Protein AF-A0A9P6YVW1-F1 (afdb_monomer_lite)

Sequence (118 aa):
MTMLVNLQASASIQLKNGGKRPASKLNGQLKDHLIRFYDEKPTATIGDGMNELIKGFEGLSIKKSRVAEFMKEECNLSLKSTTRHPAQRNSPETIEARAVWVAEWLAKGTDYHNNCVS

pLDDT: mean 77.72, std 22.11, range [27.97, 97.5]

Radius of gyration: 26.92 Å; chains: 1; bounding box: 94×26×62 Å

Foldseek 3Di:
DDDDDDDDDPPDDDDDDDDDDPDLPADVVLLVQLVVVCVVPVPDDLVVSVVVSCVVDPPDDDDSVVSVVCCVPPNVHDDDDDDDDPPVCPDPVVVVVVVVVVVVCVVVVDDPVPPDDD

Organism: NCBI:txid936053

Structure (mmCIF, N/CA/C/O backbone):
data_AF-A0A9P6YVW1-F1
#
_entry.id   AF-A0A9P6YVW1-F1
#
loop_
_atom_site.group_PDB
_atom_site.id
_atom_site.type_symbol
_atom_site.label_atom_id
_atom_site.label_alt_id
_atom_site.label_comp_id
_atom_site.label_asym_id
_atom_site.label_entity_id
_atom_site.label_seq_id
_atom_site.pdbx_PDB_ins_code
_atom_site.Cartn_x
_atom_site.Cartn_y
_atom_site.Cartn_z
_atom_site.occupancy
_atom_site.B_iso_or_equiv
_atom_site.auth_seq_id
_atom_site.auth_comp_id
_atom_site.auth_asym_id
_atom_site.auth_atom_id
_atom_site.pdbx_PDB_model_num
ATOM 1 N N . MET A 1 1 ? -63.375 -10.754 24.132 1.00 39.50 1 MET A N 1
ATOM 2 C CA . MET A 1 1 ? -62.490 -11.922 24.317 1.00 39.50 1 MET A CA 1
ATOM 3 C C . MET A 1 1 ? -61.090 -11.389 24.593 1.00 39.50 1 MET A C 1
ATOM 5 O O . MET A 1 1 ? -60.646 -10.536 23.839 1.00 39.50 1 MET A O 1
ATOM 9 N N . THR A 1 2 ? -60.463 -11.787 25.701 1.00 30.73 2 THR A N 1
ATOM 10 C CA . THR A 1 2 ? -59.038 -11.549 26.046 1.00 30.73 2 THR A CA 1
ATOM 11 C C . THR A 1 2 ? -58.126 -12.310 25.055 1.00 30.73 2 THR A C 1
ATOM 13 O O . THR A 1 2 ? -58.635 -13.194 24.370 1.00 30.73 2 THR A O 1
ATOM 16 N N . MET A 1 3 ? -56.822 -12.063 24.848 1.00 31.41 3 MET A N 1
ATOM 17 C CA . MET A 1 3 ? -55.702 -11.411 25.578 1.00 31.41 3 MET A CA 1
ATOM 18 C C . MET A 1 3 ? -54.958 -10.411 24.620 1.00 31.41 3 MET A C 1
ATOM 20 O O . MET A 1 3 ? -55.335 -10.348 23.455 1.00 31.41 3 MET A O 1
ATOM 24 N N . LEU A 1 4 ? -54.032 -9.491 24.974 1.00 34.88 4 LEU A N 1
ATOM 25 C CA . LEU A 1 4 ? -52.662 -9.615 25.558 1.00 34.88 4 LEU A CA 1
ATOM 26 C C . LEU A 1 4 ? -51.806 -10.713 24.861 1.00 34.88 4 LEU A C 1
ATOM 28 O O . LEU A 1 4 ? -52.343 -11.759 24.530 1.00 34.88 4 LEU A O 1
ATOM 32 N N . VAL A 1 5 ? -50.503 -10.617 24.549 1.00 35.66 5 VAL A N 1
ATOM 33 C CA . VAL A 1 5 ? -49.338 -9.718 24.811 1.00 35.66 5 VAL A CA 1
ATOM 34 C C . VAL A 1 5 ? -48.547 -9.535 23.477 1.00 35.66 5 VAL A C 1
ATOM 36 O O . VAL A 1 5 ? -48.969 -10.125 22.489 1.00 35.66 5 VAL A O 1
ATOM 39 N N . ASN A 1 6 ? -47.412 -8.843 23.255 1.00 35.12 6 ASN A N 1
ATOM 40 C CA . ASN A 1 6 ? -46.465 -7.901 23.916 1.00 35.12 6 ASN A CA 1
ATOM 41 C C . ASN A 1 6 ? -45.788 -7.109 22.740 1.00 35.12 6 ASN A C 1
ATOM 43 O O . ASN A 1 6 ? -45.983 -7.489 21.589 1.00 35.12 6 ASN A O 1
ATOM 47 N N . LEU A 1 7 ? -45.035 -5.998 22.813 1.00 30.81 7 LEU A N 1
ATOM 48 C CA . LEU A 1 7 ? -44.185 -5.299 23.800 1.00 30.81 7 LEU A CA 1
ATOM 49 C C . LEU A 1 7 ? -42.709 -5.779 23.936 1.00 30.81 7 LEU A C 1
ATOM 51 O O . LEU A 1 7 ? -42.426 -6.756 24.617 1.00 30.81 7 LEU A O 1
ATOM 55 N N . GLN A 1 8 ? -41.800 -4.968 23.357 1.00 33.47 8 GLN A N 1
ATOM 56 C CA . GLN A 1 8 ? -40.341 -4.797 23.580 1.00 33.47 8 GLN A CA 1
ATOM 57 C C . GLN A 1 8 ? -39.329 -5.954 23.421 1.00 33.47 8 GLN A C 1
ATOM 59 O O . GLN A 1 8 ? -39.368 -6.958 24.121 1.00 33.47 8 GLN A O 1
ATOM 64 N N . ALA A 1 9 ? -38.258 -5.649 22.668 1.00 30.38 9 ALA A N 1
ATOM 65 C CA . ALA A 1 9 ? -36.901 -6.172 22.886 1.00 30.38 9 ALA A CA 1
ATOM 66 C C . ALA A 1 9 ? -35.797 -5.187 22.412 1.00 30.38 9 ALA A C 1
ATOM 68 O O . ALA A 1 9 ? -34.867 -5.570 21.706 1.00 30.38 9 ALA A O 1
ATOM 69 N N . SER A 1 10 ? -35.873 -3.902 22.790 1.00 34.28 10 SER A N 1
ATOM 70 C CA . SER A 1 10 ? -34.751 -2.966 22.586 1.00 34.28 10 SER A CA 1
ATOM 71 C C . SER A 1 10 ? -33.573 -3.381 23.475 1.00 34.28 10 SER A C 1
ATOM 73 O O . SER A 1 10 ? -33.651 -3.271 24.699 1.00 34.28 10 SER A O 1
ATOM 75 N N . ALA A 1 11 ? -32.495 -3.891 22.875 1.00 30.77 11 ALA A N 1
ATOM 76 C CA . ALA A 1 11 ? -31.376 -4.500 23.593 1.00 30.77 11 ALA A CA 1
ATOM 77 C C . ALA A 1 11 ? -30.433 -3.462 24.239 1.00 30.77 11 ALA A C 1
ATOM 79 O O . ALA A 1 11 ? -29.317 -3.230 23.775 1.00 30.77 11 ALA A O 1
ATOM 80 N N . SER A 1 12 ? -30.870 -2.848 25.341 1.00 30.58 12 SER A N 1
ATOM 81 C CA . SER A 1 12 ? -30.037 -1.970 26.172 1.00 30.58 12 SER A CA 1
ATOM 82 C C . SER A 1 12 ? -28.844 -2.738 26.757 1.00 30.58 12 SER A C 1
ATOM 84 O O . SER A 1 12 ? -28.999 -3.512 27.704 1.00 30.58 12 SER A O 1
ATOM 86 N N . ILE A 1 13 ? -27.644 -2.524 26.208 1.00 38.06 13 ILE A N 1
ATOM 87 C CA . ILE A 1 13 ? -26.416 -3.215 26.632 1.00 38.06 13 ILE A CA 1
ATOM 88 C C . ILE A 1 13 ? -25.991 -2.724 28.025 1.00 38.06 13 ILE A C 1
ATOM 90 O O . ILE A 1 13 ? -25.340 -1.692 28.178 1.00 38.06 13 ILE A O 1
ATOM 94 N N . GLN A 1 14 ? -26.355 -3.492 29.053 1.00 34.72 14 GLN A N 1
ATOM 95 C CA . GLN A 1 14 ? -26.010 -3.222 30.449 1.00 34.72 14 GLN A CA 1
ATOM 96 C C . GLN A 1 14 ? -24.530 -3.521 30.732 1.00 34.72 14 GLN A C 1
ATOM 98 O O . GLN A 1 14 ? -24.095 -4.674 30.695 1.00 34.72 14 GLN A O 1
ATOM 103 N N . LEU A 1 15 ? -23.755 -2.491 31.082 1.00 35.12 15 LEU A N 1
ATOM 104 C CA . LEU A 1 15 ? -22.351 -2.629 31.479 1.00 35.12 15 LEU A CA 1
ATOM 105 C C . LEU A 1 15 ? -22.231 -3.024 32.960 1.00 35.12 15 LEU A C 1
ATOM 107 O O . LEU A 1 15 ? -22.182 -2.170 33.843 1.00 35.12 15 LEU A O 1
ATOM 111 N N . LYS A 1 16 ? -22.133 -4.329 33.241 1.00 34.81 16 LYS A N 1
ATOM 112 C CA . LYS A 1 16 ? -21.701 -4.820 34.560 1.00 34.81 16 LYS A CA 1
ATOM 113 C C . LYS A 1 16 ? -20.174 -4.882 34.630 1.00 34.81 16 LYS A C 1
ATOM 115 O O . LYS A 1 16 ? -19.558 -5.710 33.963 1.00 34.81 16 LYS A O 1
ATOM 120 N N . ASN A 1 17 ? -19.570 -4.050 35.478 1.00 42.78 17 ASN A N 1
ATOM 121 C CA . ASN A 1 17 ? -18.151 -4.166 35.814 1.00 42.78 17 ASN A CA 1
ATOM 122 C C . ASN A 1 17 ? -17.895 -5.454 36.615 1.00 42.78 17 ASN A C 1
ATOM 124 O O . ASN A 1 17 ? -18.502 -5.678 37.659 1.00 42.78 17 ASN A O 1
ATOM 128 N N . GLY A 1 18 ? -16.965 -6.279 36.136 1.00 27.97 18 GLY A N 1
ATOM 129 C CA . GLY A 1 18 ? -16.508 -7.505 36.790 1.00 27.97 18 GLY A CA 1
ATOM 130 C C . GLY A 1 18 ? -15.161 -7.933 36.210 1.00 27.97 18 GLY A C 1
ATOM 131 O O . GLY A 1 18 ? -14.940 -7.818 35.006 1.00 27.97 18 GLY A O 1
ATOM 132 N N . GLY A 1 19 ? -14.232 -8.367 37.063 1.00 38.59 19 GLY A N 1
ATOM 133 C CA . GLY A 1 19 ? -12.813 -8.491 36.714 1.00 38.59 19 GLY A CA 1
ATOM 134 C C . GLY A 1 19 ? -12.478 -9.578 35.686 1.00 38.59 19 GLY A C 1
ATOM 135 O O . GLY A 1 19 ? -12.174 -10.705 36.059 1.00 38.59 19 GLY A O 1
ATOM 136 N N . LYS A 1 20 ? -12.439 -9.200 34.405 1.00 41.03 20 LYS A N 1
ATOM 137 C CA . LYS A 1 20 ? -11.677 -9.808 33.296 1.00 41.03 20 LYS A CA 1
ATOM 138 C C . LYS A 1 20 ? -11.328 -8.680 32.317 1.00 41.03 20 LYS A C 1
ATOM 140 O O . LYS A 1 20 ? -12.042 -7.680 32.266 1.00 41.03 20 LYS A O 1
ATOM 145 N N . ARG A 1 21 ? -10.238 -8.806 31.544 1.00 49.56 21 ARG A N 1
ATOM 146 C CA . ARG A 1 21 ? -9.966 -7.845 30.453 1.00 49.56 21 ARG A CA 1
ATOM 147 C C . ARG A 1 21 ? -11.187 -7.861 29.519 1.00 49.56 21 ARG A C 1
ATOM 149 O O . ARG A 1 21 ? -11.604 -8.966 29.164 1.00 49.56 21 ARG A O 1
ATOM 156 N N . PRO A 1 22 ? -11.787 -6.711 29.161 1.00 46.66 22 PRO A N 1
ATOM 157 C CA . PRO A 1 22 ? -12.952 -6.714 28.287 1.00 46.66 22 PRO A CA 1
ATOM 158 C C . PRO A 1 22 ? -12.567 -7.387 26.970 1.00 46.66 22 PRO A C 1
ATOM 160 O O . PRO A 1 22 ? -11.519 -7.062 26.406 1.00 46.66 22 PRO A O 1
ATOM 163 N N . ALA A 1 23 ? -13.392 -8.334 26.509 1.00 48.06 23 ALA A N 1
ATOM 164 C CA . ALA A 1 23 ? -13.215 -8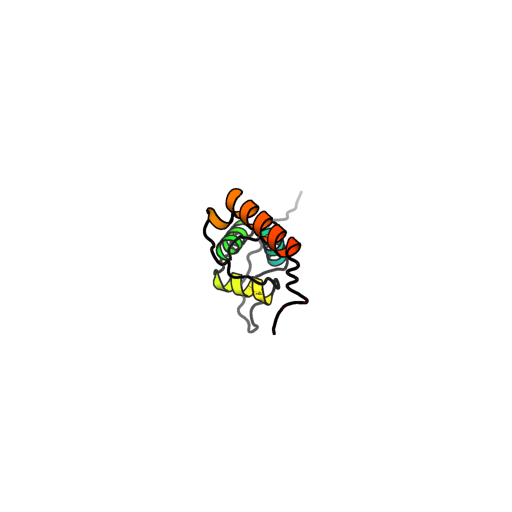.957 25.200 1.00 48.06 23 ALA A CA 1
ATOM 165 C C . ALA A 1 23 ? -13.045 -7.850 24.150 1.00 48.06 23 ALA A C 1
ATOM 167 O O . ALA A 1 23 ? -13.735 -6.825 24.235 1.00 48.06 23 ALA A O 1
ATOM 168 N N . SER A 1 24 ? -12.082 -8.003 23.231 1.00 54.56 24 SER A N 1
ATOM 169 C CA . SER A 1 24 ? -11.712 -6.922 22.319 1.00 54.56 24 SER A CA 1
ATOM 170 C C . SER A 1 24 ? -12.963 -6.428 21.593 1.00 54.56 24 SER A C 1
ATOM 172 O O . SER A 1 24 ? -13.735 -7.205 21.037 1.00 54.56 24 SER A O 1
ATOM 174 N N . LYS A 1 25 ? -13.211 -5.112 21.662 1.00 55.88 25 LYS A N 1
ATOM 175 C CA . LYS A 1 25 ? -14.482 -4.486 21.247 1.00 55.88 25 LYS A CA 1
ATOM 176 C C . LYS A 1 25 ? -14.648 -4.416 19.717 1.00 55.88 25 LYS A C 1
ATOM 178 O O . LYS A 1 25 ? -15.266 -3.491 19.200 1.00 55.88 25 LYS A O 1
ATOM 183 N N . LEU A 1 26 ? -14.030 -5.356 19.006 1.00 59.94 26 LEU A N 1
ATOM 184 C CA . LEU A 1 26 ? -13.922 -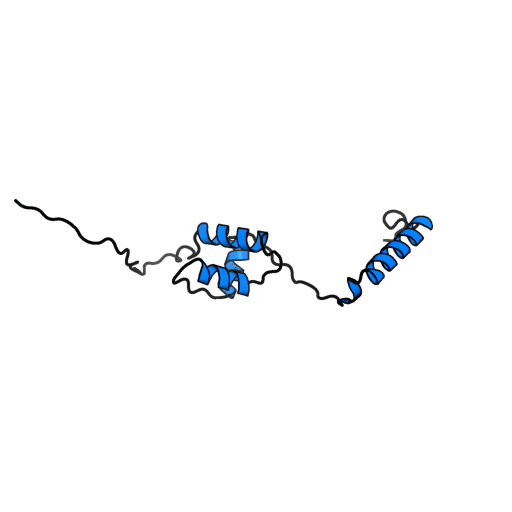5.451 17.562 1.00 59.94 26 LEU A CA 1
ATOM 185 C C . LEU A 1 26 ? -14.217 -6.899 17.153 1.00 59.94 26 LEU A C 1
ATOM 187 O O . LEU A 1 26 ? -13.378 -7.785 17.273 1.00 59.94 26 LEU A O 1
ATOM 191 N N . ASN A 1 27 ? -15.458 -7.119 16.726 1.00 73.31 27 ASN A N 1
ATOM 192 C CA . ASN A 1 27 ? -15.974 -8.404 16.257 1.00 73.31 27 ASN A CA 1
ATOM 193 C C . ASN A 1 27 ? -15.297 -8.835 14.936 1.00 73.31 27 ASN A C 1
ATOM 195 O O . ASN A 1 27 ? -14.764 -7.988 14.217 1.00 73.31 27 ASN A O 1
ATOM 199 N N . GLY A 1 28 ? -15.413 -10.112 14.549 1.00 81.44 28 GLY A N 1
ATOM 200 C CA . GLY A 1 28 ? -14.955 -10.607 13.238 1.00 81.44 28 GLY A CA 1
ATOM 201 C C . GLY A 1 28 ? -15.504 -9.777 12.069 1.00 81.44 28 GLY A C 1
ATOM 202 O O . GLY A 1 28 ? -14.757 -9.387 11.182 1.00 81.44 28 GLY A O 1
ATOM 203 N N . GLN A 1 29 ? -16.758 -9.328 12.177 1.00 85.62 29 GLN A N 1
ATOM 204 C CA . GLN A 1 29 ? -17.384 -8.393 11.234 1.00 85.62 29 GLN A CA 1
ATOM 205 C C . GLN A 1 29 ? -16.584 -7.095 10.995 1.00 85.62 29 GLN A C 1
ATOM 207 O O . GLN A 1 29 ? -16.609 -6.576 9.884 1.00 85.62 29 GLN A O 1
ATOM 212 N N . LEU A 1 30 ? -15.874 -6.557 11.999 1.00 86.81 30 LEU A N 1
ATOM 213 C CA . LEU A 1 30 ? -15.031 -5.361 11.835 1.00 86.81 30 LEU A CA 1
ATOM 214 C C . LEU A 1 30 ? -13.698 -5.700 11.150 1.00 86.81 30 LEU A C 1
ATOM 216 O O . LEU A 1 30 ? -13.173 -4.875 10.405 1.00 86.81 30 LEU A O 1
ATOM 220 N N . LYS A 1 31 ? -13.168 -6.909 11.375 1.00 90.69 31 LYS A N 1
ATOM 221 C CA . LYS A 1 31 ? -11.988 -7.432 10.672 1.00 90.69 31 LYS A CA 1
ATOM 222 C C . LYS A 1 31 ? -12.294 -7.636 9.189 1.00 90.69 31 LYS A C 1
ATOM 224 O O . LYS A 1 31 ? -11.594 -7.075 8.353 1.00 90.69 31 LYS A O 1
ATOM 229 N N . ASP A 1 32 ? -13.370 -8.350 8.869 1.00 91.31 32 ASP A N 1
ATOM 230 C CA . ASP A 1 32 ? -13.776 -8.640 7.488 1.00 91.31 32 ASP A CA 1
ATOM 231 C C . ASP A 1 32 ? -14.095 -7.349 6.711 1.00 91.31 32 ASP A C 1
ATOM 233 O O . ASP A 1 32 ? -13.753 -7.211 5.536 1.00 91.31 32 ASP A O 1
ATOM 237 N N . HIS A 1 33 ? -14.703 -6.366 7.388 1.00 92.00 33 HIS A N 1
ATOM 238 C CA . HIS A 1 33 ? -14.978 -5.045 6.825 1.00 92.00 33 HIS A CA 1
ATOM 239 C C . HIS A 1 33 ? -13.691 -4.255 6.533 1.00 92.00 33 HIS A C 1
ATOM 241 O O . HIS A 1 33 ? -13.575 -3.678 5.452 1.00 92.00 33 HIS A O 1
ATOM 247 N N . LEU A 1 34 ? -12.716 -4.239 7.455 1.00 92.50 34 LEU A N 1
ATOM 248 C CA . LEU A 1 34 ? -11.427 -3.578 7.218 1.00 92.50 34 LEU A CA 1
ATOM 249 C C . LEU A 1 34 ? -10.606 -4.262 6.122 1.00 92.50 34 LEU A C 1
ATOM 251 O O . LEU A 1 34 ? -10.012 -3.558 5.312 1.00 92.50 34 LEU A O 1
ATOM 255 N N . ILE A 1 35 ? -10.563 -5.597 6.088 1.00 92.25 35 ILE A N 1
ATOM 256 C CA . ILE A 1 35 ? -9.810 -6.347 5.071 1.00 92.25 35 ILE A CA 1
ATO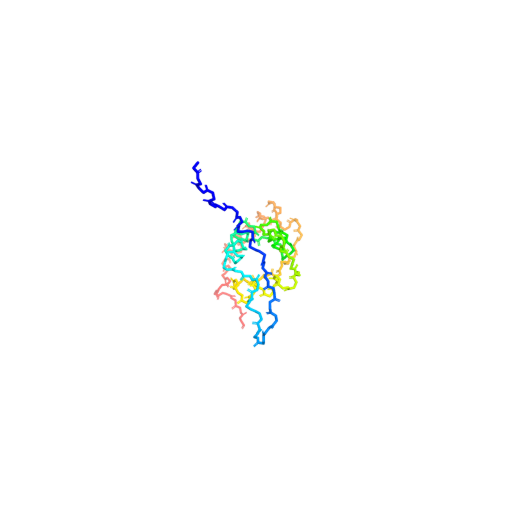M 257 C C . ILE A 1 35 ? -10.328 -5.974 3.679 1.00 92.25 35 ILE A C 1
ATOM 259 O O . ILE A 1 35 ? -9.573 -5.399 2.898 1.00 92.25 35 ILE A O 1
ATOM 263 N N . ARG A 1 36 ? -11.638 -6.127 3.429 1.00 94.06 36 ARG A N 1
ATOM 264 C CA . ARG A 1 36 ? -12.245 -5.749 2.142 1.00 94.06 36 ARG A CA 1
ATOM 265 C C . ARG A 1 36 ? -12.014 -4.273 1.791 1.00 94.06 36 ARG A C 1
ATOM 267 O O . ARG A 1 36 ? -11.733 -3.960 0.640 1.00 94.06 36 ARG A O 1
ATOM 274 N N . PHE A 1 37 ? -12.098 -3.363 2.765 1.00 94.62 37 PHE A N 1
ATOM 275 C CA . PHE A 1 37 ? -11.828 -1.940 2.533 1.00 94.62 37 PHE A CA 1
ATOM 276 C C . PHE A 1 37 ? -10.397 -1.680 2.033 1.00 94.62 37 PHE A C 1
ATOM 278 O O . PHE A 1 37 ? -10.214 -0.854 1.140 1.00 94.62 37 PHE A O 1
ATOM 285 N N . TYR A 1 38 ? -9.390 -2.374 2.574 1.00 92.88 38 TYR A N 1
ATOM 286 C CA . TYR A 1 38 ? -8.002 -2.235 2.120 1.00 92.88 38 TYR A CA 1
ATOM 287 C C . TYR A 1 38 ? -7.693 -3.035 0.848 1.00 92.88 38 TYR A C 1
ATOM 289 O O . TYR A 1 38 ? -6.844 -2.592 0.079 1.00 92.88 38 TYR A O 1
ATOM 297 N N . ASP A 1 39 ? -8.408 -4.128 0.567 1.00 92.88 39 ASP A N 1
ATOM 298 C CA . ASP A 1 39 ? -8.345 -4.813 -0.733 1.00 92.88 39 ASP A CA 1
ATOM 299 C C . ASP A 1 39 ? -8.885 -3.911 -1.862 1.00 92.88 39 ASP A C 1
ATOM 301 O O . ASP A 1 39 ? -8.275 -3.797 -2.924 1.00 92.88 39 ASP A O 1
ATOM 305 N N . GLU A 1 40 ? -9.996 -3.203 -1.617 1.00 95.38 40 GLU A N 1
ATOM 306 C CA . GLU A 1 40 ? -10.560 -2.203 -2.538 1.00 95.38 40 GLU A CA 1
ATOM 307 C C . GLU A 1 40 ? -9.695 -0.930 -2.643 1.00 95.38 40 GLU A C 1
ATOM 309 O O . GLU A 1 40 ? -9.673 -0.274 -3.688 1.00 95.38 40 GLU A O 1
ATOM 314 N N . LYS A 1 41 ? -9.022 -0.528 -1.554 1.00 94.00 41 LYS A N 1
ATOM 315 C CA . LYS A 1 41 ? -8.289 0.749 -1.434 1.00 94.00 41 LYS A CA 1
ATOM 316 C C . LYS A 1 41 ? -6.922 0.554 -0.753 1.00 94.00 41 LYS A C 1
ATOM 318 O O . LYS A 1 41 ? -6.705 1.064 0.351 1.00 94.00 41 LYS A O 1
ATOM 323 N N . PRO A 1 42 ? -5.947 -0.103 -1.410 1.00 89.94 42 PRO A N 1
ATOM 324 C CA . PRO A 1 42 ? -4.660 -0.461 -0.796 1.00 89.94 42 PRO A CA 1
ATOM 325 C C . PRO A 1 42 ? -3.763 0.735 -0.429 1.00 89.94 42 PRO A C 1
ATOM 327 O O . PRO A 1 42 ? -2.776 0.571 0.285 1.00 89.94 42 PRO A O 1
ATOM 330 N N . THR A 1 43 ? -4.087 1.944 -0.897 1.00 90.31 43 THR A N 1
ATOM 331 C CA . THR A 1 43 ? -3.396 3.200 -0.552 1.00 90.31 43 THR A CA 1
ATOM 332 C C . THR A 1 43 ? -4.075 3.999 0.567 1.00 90.31 43 THR A C 1
ATOM 334 O O . THR A 1 43 ? -3.588 5.075 0.922 1.00 90.31 43 THR A O 1
ATOM 337 N N . ALA A 1 44 ? -5.190 3.514 1.124 1.00 92.44 44 ALA A N 1
ATOM 338 C CA . ALA A 1 44 ? -5.900 4.187 2.207 1.00 92.44 44 ALA A CA 1
ATOM 339 C C . ALA A 1 44 ? -5.061 4.248 3.498 1.00 92.44 44 ALA A C 1
ATOM 341 O O . ALA A 1 44 ? -4.217 3.392 3.769 1.00 92.44 44 ALA A O 1
ATOM 342 N N . THR A 1 45 ? -5.296 5.263 4.330 1.00 92.75 45 THR A N 1
ATOM 343 C CA . THR A 1 45 ? -4.604 5.417 5.613 1.00 92.75 45 THR A CA 1
ATOM 344 C C . THR A 1 45 ? -5.397 4.795 6.764 1.00 92.75 45 THR A C 1
ATOM 346 O O . THR A 1 45 ? -6.609 4.606 6.688 1.00 92.75 45 THR A O 1
ATOM 349 N N . ILE A 1 46 ? -4.738 4.617 7.916 1.00 92.75 46 ILE A N 1
ATOM 350 C CA . ILE A 1 46 ? -5.389 4.251 9.193 1.00 92.75 46 ILE A CA 1
ATOM 351 C C . ILE A 1 46 ? -6.524 5.232 9.558 1.00 92.75 46 ILE A C 1
ATOM 353 O O . ILE A 1 46 ? -7.465 4.861 10.252 1.00 92.75 46 ILE A O 1
ATOM 357 N N . GLY A 1 47 ? -6.438 6.497 9.121 1.00 93.62 47 GLY A N 1
ATOM 358 C CA . GLY A 1 47 ? -7.513 7.472 9.326 1.00 93.62 47 GLY A CA 1
ATOM 359 C C . GLY A 1 47 ? -8.758 7.136 8.509 1.00 93.62 47 GLY A C 1
ATOM 360 O O . GLY A 1 47 ? -9.865 7.217 9.025 1.00 93.62 47 GLY A O 1
ATOM 361 N N . ASP A 1 48 ? -8.575 6.681 7.274 1.00 94.56 48 ASP A N 1
ATOM 362 C CA . ASP A 1 48 ? -9.671 6.340 6.369 1.00 94.56 48 ASP A CA 1
ATOM 363 C C . ASP A 1 48 ? -10.347 5.032 6.797 1.00 94.56 48 ASP A C 1
ATOM 365 O O . ASP A 1 48 ? -11.571 4.980 6.871 1.00 94.56 48 ASP A O 1
ATOM 369 N N . GLY A 1 49 ? -9.571 4.023 7.214 1.00 93.00 49 GLY A N 1
ATOM 370 C CA . GLY A 1 49 ? -10.121 2.806 7.824 1.00 93.00 49 GLY A CA 1
ATOM 371 C C . GLY A 1 49 ? -10.838 3.059 9.160 1.00 93.00 49 GLY A C 1
ATOM 372 O O . GLY A 1 49 ? -11.838 2.410 9.457 1.00 93.00 49 GLY A O 1
ATOM 373 N N . MET A 1 50 ? -10.387 4.039 9.956 1.00 93.94 50 MET A N 1
ATOM 374 C CA . MET A 1 50 ? -11.116 4.494 11.150 1.00 93.94 50 MET A CA 1
ATOM 375 C C . MET A 1 50 ? -12.451 5.154 10.769 1.00 93.94 50 MET A C 1
ATOM 377 O O . MET A 1 50 ? -13.468 4.867 11.395 1.00 93.94 50 MET A O 1
ATOM 381 N N . ASN A 1 51 ? -12.459 6.005 9.740 1.00 93.88 51 ASN A N 1
ATOM 382 C CA . ASN A 1 51 ? -13.665 6.685 9.267 1.00 93.88 51 ASN A CA 1
ATOM 383 C C . ASN A 1 51 ? -14.684 5.699 8.673 1.00 93.88 51 ASN A C 1
ATOM 385 O O . ASN A 1 51 ? -15.871 5.802 8.977 1.00 93.88 51 ASN A O 1
ATOM 389 N N . GLU A 1 52 ? -14.239 4.721 7.879 1.00 92.94 52 GLU A N 1
ATOM 390 C CA . GLU A 1 52 ? -15.122 3.695 7.314 1.00 92.94 52 GLU A CA 1
ATOM 391 C C . GLU A 1 52 ? -15.696 2.783 8.414 1.00 92.94 52 GLU A C 1
ATOM 393 O O . GLU A 1 52 ? -16.888 2.494 8.393 1.00 92.94 52 GLU A O 1
ATOM 398 N N . LEU A 1 53 ? -14.919 2.436 9.452 1.00 91.00 53 LEU A N 1
ATOM 399 C CA . LEU A 1 53 ? -15.451 1.739 10.633 1.00 91.00 53 LEU A CA 1
ATOM 400 C C . LEU A 1 53 ? -16.530 2.549 11.371 1.00 91.00 53 LEU A C 1
ATOM 402 O O . LEU A 1 53 ? -17.569 1.993 11.716 1.00 91.00 53 LEU A O 1
ATOM 406 N N . ILE A 1 54 ? -16.316 3.848 11.608 1.00 91.19 54 ILE A N 1
ATOM 407 C CA . ILE A 1 54 ? -17.305 4.718 12.278 1.00 91.19 54 ILE A CA 1
ATOM 408 C C . ILE A 1 54 ? -18.588 4.848 11.435 1.00 91.19 54 ILE A C 1
ATOM 410 O O . ILE A 1 54 ? -19.689 4.891 11.977 1.00 91.19 54 ILE A O 1
ATOM 414 N N . LYS A 1 55 ? -18.451 4.873 10.106 1.00 90.56 55 LYS A N 1
ATOM 415 C CA . LYS A 1 55 ? -19.554 4.928 9.135 1.00 90.56 55 LYS A CA 1
ATOM 416 C C . LYS A 1 55 ? -20.306 3.595 9.002 1.00 90.56 55 LYS A C 1
ATOM 418 O O . LYS A 1 55 ? -21.515 3.603 8.800 1.00 90.56 55 LYS A O 1
ATOM 423 N N . GLY A 1 56 ? -19.604 2.465 9.090 1.00 87.00 56 GLY A N 1
ATOM 424 C CA . GLY A 1 56 ? -20.171 1.121 8.956 1.00 87.00 56 GLY A CA 1
ATOM 425 C C . GLY A 1 56 ? -20.809 0.563 10.233 1.00 87.00 56 GLY A C 1
ATOM 426 O O . GLY A 1 56 ? -21.598 -0.376 10.148 1.00 87.00 56 GLY A O 1
ATOM 427 N N . PHE A 1 57 ? -20.485 1.122 11.404 1.00 86.75 57 PHE A N 1
ATOM 428 C CA . PHE A 1 57 ? -20.948 0.640 12.707 1.00 86.75 57 PHE A CA 1
ATOM 429 C C . PHE A 1 57 ? -21.416 1.812 13.586 1.00 86.75 57 PHE A C 1
ATOM 431 O O . PHE A 1 57 ? -20.614 2.486 14.235 1.00 86.75 57 PHE A O 1
ATOM 438 N N . GLU A 1 58 ? -22.730 2.047 13.628 1.00 85.12 58 GLU A N 1
ATOM 439 C CA . GLU A 1 58 ? -23.328 3.138 14.407 1.00 85.12 58 GLU A CA 1
ATOM 440 C C . GLU A 1 58 ? -22.952 3.060 15.901 1.00 85.12 58 GLU A C 1
ATOM 442 O O . GLU A 1 58 ? -22.896 1.989 16.508 1.00 85.12 58 GLU A O 1
ATOM 447 N N . GLY A 1 59 ? -22.649 4.215 16.503 1.00 84.00 59 GLY A N 1
ATOM 448 C CA . GLY A 1 59 ? -22.208 4.310 17.899 1.00 84.00 59 GLY A CA 1
ATOM 449 C C . GLY A 1 59 ? -20.771 3.831 18.168 1.00 84.00 59 GLY A C 1
ATOM 450 O O . GLY A 1 59 ? -20.318 3.885 19.318 1.00 84.00 59 GLY A O 1
ATOM 451 N N . LEU A 1 60 ? -20.015 3.394 17.152 1.00 85.69 60 LEU A N 1
ATOM 452 C CA . LEU A 1 60 ? -18.611 3.020 17.314 1.00 85.69 60 LEU A CA 1
ATOM 453 C C . LEU A 1 60 ? -17.728 4.257 17.536 1.00 85.69 60 LEU A C 1
ATOM 455 O O . LEU A 1 60 ? -17.353 4.958 16.604 1.00 85.69 60 LEU A O 1
ATOM 459 N N . SER A 1 61 ? -17.320 4.482 18.785 1.00 87.88 61 SER A N 1
ATOM 460 C CA . SER A 1 61 ? -16.249 5.426 19.123 1.00 87.88 61 SER A CA 1
ATOM 461 C C . SER A 1 61 ? -14.931 4.675 19.326 1.00 87.88 61 SER A C 1
ATOM 463 O O . SER A 1 61 ? -14.809 3.849 20.237 1.00 87.88 61 SER A O 1
ATOM 465 N N . ILE A 1 62 ? -13.943 4.943 18.466 1.00 86.50 62 ILE A N 1
ATOM 466 C CA . ILE A 1 62 ? -12.621 4.305 18.488 1.00 86.50 62 ILE A CA 1
ATOM 467 C C . ILE A 1 62 ? -11.511 5.316 18.164 1.00 86.50 62 ILE A C 1
ATOM 469 O O . ILE A 1 62 ? -11.683 6.217 17.351 1.00 86.50 62 ILE A O 1
ATOM 473 N N . LYS A 1 63 ? -10.349 5.179 18.817 1.00 91.56 63 LYS A N 1
ATOM 474 C CA . LYS A 1 63 ? -9.168 6.024 18.568 1.00 91.56 63 LYS A CA 1
ATOM 475 C C . LYS A 1 63 ? -8.321 5.445 17.432 1.00 91.56 63 LYS A C 1
ATOM 477 O O . LYS A 1 63 ? -8.112 4.234 17.391 1.00 91.56 63 LYS A O 1
ATOM 482 N N . LYS A 1 64 ? -7.721 6.306 16.600 1.00 92.12 64 LYS A N 1
ATOM 483 C CA . LYS A 1 64 ? -6.812 5.919 15.498 1.00 92.12 64 LYS A CA 1
ATOM 484 C C . LYS A 1 64 ? -5.688 4.959 15.927 1.00 92.12 64 LYS A C 1
ATOM 486 O O . LYS A 1 64 ? -5.365 4.040 15.183 1.00 92.12 64 LYS A O 1
ATOM 491 N N . SER A 1 65 ? -5.129 5.125 17.131 1.00 91.31 65 SER A N 1
ATOM 492 C CA . SER A 1 65 ? -4.127 4.197 17.684 1.00 91.31 65 SER A CA 1
ATOM 493 C C . SER A 1 65 ? -4.689 2.790 17.903 1.00 91.31 65 SER A C 1
ATOM 495 O O . SER A 1 65 ? -4.050 1.814 17.529 1.00 91.31 65 SER A O 1
ATOM 497 N N . ARG A 1 66 ? -5.924 2.672 18.410 1.00 91.25 66 ARG A N 1
ATOM 498 C CA . ARG A 1 66 ? -6.575 1.375 18.627 1.00 91.25 66 ARG A CA 1
ATOM 499 C C . ARG A 1 66 ? -6.978 0.696 17.315 1.00 91.25 66 ARG A C 1
ATOM 501 O O . ARG A 1 66 ? -6.976 -0.529 17.255 1.00 91.25 66 ARG A O 1
ATOM 508 N N . VAL A 1 67 ? -7.270 1.468 16.264 1.00 91.50 67 VAL A N 1
ATOM 509 C CA . VAL A 1 67 ? -7.416 0.927 14.899 1.00 91.50 67 VAL A CA 1
ATOM 510 C C . VAL A 1 67 ? -6.076 0.384 14.394 1.00 91.50 67 VAL A C 1
ATOM 512 O O . VAL A 1 67 ? -6.042 -0.735 13.897 1.00 91.50 67 VAL A O 1
ATOM 515 N N . ALA A 1 68 ? -4.966 1.107 14.588 1.00 91.44 68 ALA A N 1
ATOM 516 C CA . ALA A 1 68 ? -3.630 0.632 14.210 1.00 91.44 68 ALA A CA 1
ATOM 517 C C . ALA A 1 68 ? -3.235 -0.673 14.933 1.00 91.44 68 ALA A C 1
ATOM 519 O O . ALA A 1 68 ? -2.769 -1.613 14.291 1.00 91.44 68 ALA A O 1
ATOM 520 N N . GLU A 1 69 ? -3.476 -0.753 16.247 1.00 90.88 69 GLU A N 1
ATOM 521 C CA . GLU A 1 69 ? -3.312 -1.981 17.042 1.00 90.88 69 GLU A CA 1
ATOM 522 C C . GLU A 1 69 ? -4.167 -3.129 16.481 1.00 90.88 69 GLU A C 1
ATOM 524 O O . GLU A 1 69 ? -3.653 -4.213 16.228 1.00 90.88 69 GLU A O 1
ATOM 529 N N . PHE A 1 70 ? -5.462 -2.902 16.240 1.00 89.31 70 PHE A N 1
ATOM 530 C CA . PHE A 1 70 ? -6.371 -3.936 15.733 1.00 89.31 70 PHE A CA 1
ATOM 531 C C . PHE A 1 70 ? -5.990 -4.436 14.332 1.00 89.31 70 PHE A C 1
ATOM 533 O O . PHE A 1 70 ? -6.030 -5.638 14.067 1.00 89.31 70 PHE A O 1
ATOM 540 N N . MET A 1 71 ? -5.575 -3.530 13.443 1.00 90.69 71 MET A N 1
ATOM 541 C CA . MET A 1 71 ? -5.072 -3.890 12.118 1.00 90.69 71 MET A CA 1
ATOM 542 C C . MET A 1 71 ? -3.851 -4.810 12.220 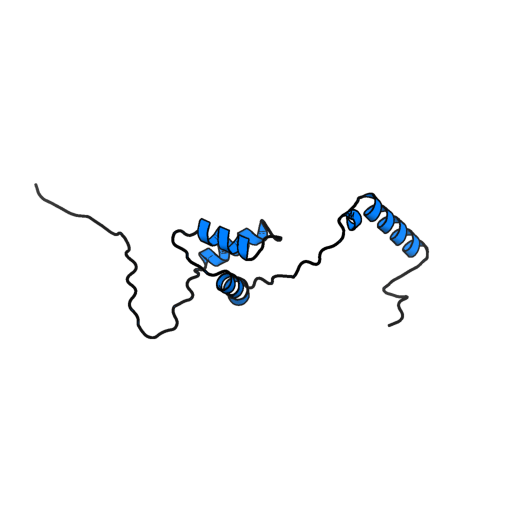1.00 90.69 71 MET A C 1
ATOM 544 O O . MET A 1 71 ? -3.808 -5.829 11.534 1.00 90.69 71 MET A O 1
ATOM 548 N N . LYS A 1 72 ? -2.900 -4.489 13.106 1.00 90.06 72 LYS A N 1
ATOM 549 C CA . LYS A 1 72 ? -1.670 -5.265 13.293 1.00 90.06 72 LYS A CA 1
ATOM 550 C C . LYS A 1 72 ? -1.910 -6.614 13.977 1.00 90.06 72 LYS A C 1
ATOM 552 O O . LYS A 1 72 ? -1.490 -7.631 13.438 1.00 90.06 72 LYS A O 1
ATOM 557 N N . GLU A 1 73 ? -2.534 -6.623 15.157 1.00 89.00 73 GLU A N 1
ATOM 558 C CA . GLU A 1 73 ? -2.588 -7.821 16.014 1.00 89.00 73 GLU A CA 1
ATOM 559 C C . GLU A 1 73 ? -3.740 -8.777 15.671 1.00 89.00 73 GLU A C 1
ATOM 561 O O . GLU A 1 73 ? -3.644 -9.966 15.956 1.00 89.00 73 GLU A O 1
ATOM 566 N N . GLU A 1 74 ? -4.848 -8.273 15.111 1.00 87.38 74 GLU A N 1
ATOM 567 C CA . GLU A 1 74 ? -6.088 -9.056 14.961 1.00 87.38 74 GLU A CA 1
ATOM 568 C C . GLU A 1 74 ? -6.478 -9.238 13.483 1.00 87.38 74 GLU A C 1
ATOM 570 O O . GLU A 1 74 ? -6.978 -10.298 13.095 1.00 87.38 74 GLU A O 1
ATOM 575 N N . CYS A 1 75 ? -6.201 -8.249 12.621 1.00 87.88 75 CYS A N 1
ATOM 576 C CA . CYS A 1 75 ? -6.379 -8.373 11.166 1.00 87.88 75 CYS A CA 1
ATOM 577 C C . CYS A 1 75 ? -5.144 -8.936 10.438 1.00 87.88 75 CYS A C 1
ATOM 579 O O . CYS A 1 75 ? -5.264 -9.294 9.270 1.00 87.88 75 CYS A O 1
ATOM 581 N N . ASN A 1 76 ? -3.986 -9.034 11.105 1.00 87.25 76 ASN A N 1
ATOM 582 C CA . ASN A 1 76 ? -2.682 -9.402 10.529 1.00 87.25 76 ASN A CA 1
ATOM 583 C C . ASN A 1 76 ? -2.215 -8.489 9.368 1.00 87.25 76 ASN A C 1
ATOM 585 O O . ASN A 1 76 ? -1.418 -8.901 8.523 1.00 87.25 76 ASN A O 1
ATOM 589 N N . LEU A 1 77 ? -2.696 -7.242 9.314 1.00 87.38 77 LEU A N 1
ATOM 590 C CA . LEU A 1 77 ? -2.359 -6.271 8.270 1.00 87.38 77 LEU A CA 1
ATOM 591 C C . LEU A 1 77 ? -1.033 -5.566 8.588 1.00 87.38 77 LEU A C 1
ATOM 593 O O . LEU A 1 77 ? -0.855 -4.989 9.662 1.00 87.38 77 LEU A O 1
ATOM 597 N N . SER A 1 78 ? -0.117 -5.556 7.618 1.00 85.19 78 SER A N 1
ATOM 598 C CA . SER A 1 78 ? 1.160 -4.840 7.702 1.00 85.19 78 SER A CA 1
ATOM 599 C C . SER A 1 78 ? 1.130 -3.577 6.841 1.00 85.19 78 SER A C 1
ATOM 601 O O . SER A 1 78 ? 0.952 -3.643 5.626 1.00 85.19 78 SER A O 1
ATOM 603 N N . LEU A 1 79 ? 1.317 -2.416 7.470 1.00 81.06 79 LEU A N 1
ATOM 604 C CA . LEU A 1 79 ? 1.297 -1.117 6.799 1.00 81.06 79 LEU A CA 1
ATOM 605 C C . LEU A 1 79 ? 2.714 -0.682 6.423 1.00 81.06 79 LEU A C 1
ATOM 607 O O . LEU A 1 79 ? 3.528 -0.353 7.287 1.00 81.06 79 LEU A O 1
ATOM 611 N N . LYS A 1 80 ? 3.004 -0.644 5.119 1.00 83.50 80 LYS A N 1
ATOM 612 C CA . LYS A 1 80 ? 4.273 -0.122 4.597 1.00 83.50 80 LYS A CA 1
ATOM 613 C C . LYS A 1 80 ? 4.239 1.405 4.528 1.00 83.50 80 LYS A C 1
ATOM 615 O O . LYS A 1 80 ? 3.296 1.992 4.002 1.00 83.50 80 LYS A O 1
ATOM 620 N N . SER A 1 81 ? 5.302 2.051 5.007 1.00 82.56 81 SER A N 1
ATOM 621 C CA . SER A 1 81 ? 5.515 3.479 4.751 1.00 82.56 81 SER A CA 1
ATOM 622 C C . SER A 1 81 ? 5.737 3.706 3.253 1.00 82.56 81 SER A C 1
ATOM 624 O O . SER A 1 81 ? 6.514 2.986 2.626 1.00 82.56 81 SER A O 1
ATOM 626 N N . THR A 1 82 ? 5.052 4.692 2.673 1.00 81.50 82 THR A N 1
ATOM 627 C CA . THR A 1 82 ? 5.156 5.010 1.241 1.00 81.50 82 THR A CA 1
ATOM 628 C C . THR A 1 82 ? 6.150 6.146 1.023 1.00 81.50 82 THR A C 1
ATOM 630 O O . THR A 1 82 ? 5.870 7.301 1.352 1.00 81.50 82 THR A O 1
ATOM 633 N N . THR A 1 83 ? 7.305 5.833 0.434 1.00 84.94 83 THR A N 1
ATOM 634 C CA . THR A 1 83 ? 8.276 6.843 -0.006 1.00 84.94 83 THR A CA 1
ATOM 635 C C . THR A 1 83 ? 7.696 7.660 -1.158 1.00 84.94 83 THR A C 1
ATOM 637 O O . THR A 1 83 ? 7.205 7.10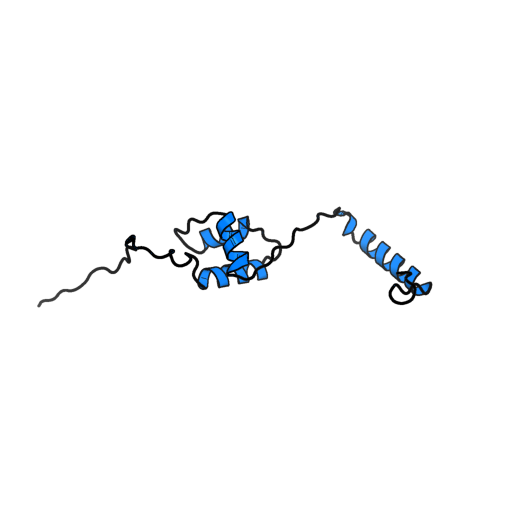9 -2.141 1.00 84.94 83 THR A O 1
ATOM 640 N N . ARG A 1 84 ? 7.768 8.991 -1.057 1.00 85.12 84 ARG A N 1
ATOM 641 C CA . ARG A 1 84 ? 7.360 9.893 -2.142 1.00 85.12 84 ARG A CA 1
ATOM 642 C C . ARG A 1 84 ? 8.458 9.970 -3.203 1.00 85.12 84 ARG A C 1
ATOM 644 O O . ARG A 1 84 ? 9.633 10.107 -2.874 1.00 85.12 84 ARG A O 1
ATOM 651 N N . HIS A 1 85 ? 8.064 9.953 -4.472 1.00 86.75 85 HIS A N 1
ATOM 652 C CA . HIS A 1 85 ? 8.949 10.198 -5.610 1.00 86.75 85 HIS A CA 1
ATOM 653 C C . HIS A 1 85 ? 8.466 11.420 -6.411 1.00 86.75 85 HIS A C 1
ATOM 655 O O . HIS A 1 85 ? 7.270 11.720 -6.373 1.00 86.75 85 HIS A O 1
ATOM 661 N N . PRO A 1 86 ? 9.350 12.126 -7.145 1.00 92.31 86 PRO A N 1
ATOM 662 C CA . PRO A 1 86 ? 8.939 13.211 -8.036 1.00 92.31 86 PRO A CA 1
ATOM 663 C C . PRO A 1 86 ? 7.947 12.710 -9.091 1.00 92.31 86 PRO A C 1
ATOM 665 O O . PRO A 1 86 ? 8.162 11.640 -9.657 1.00 92.31 86 PRO A O 1
ATOM 668 N N . ALA A 1 87 ? 6.909 13.489 -9.412 1.00 91.12 87 ALA A N 1
ATOM 669 C CA . ALA A 1 87 ? 5.905 13.101 -10.412 1.00 91.12 87 ALA A CA 1
ATOM 670 C C . ALA A 1 87 ? 6.530 12.795 -11.789 1.00 91.12 87 ALA A C 1
ATOM 672 O O . ALA A 1 87 ? 6.149 11.824 -12.439 1.00 91.12 87 ALA A O 1
ATOM 673 N N . GLN A 1 88 ? 7.574 13.542 -12.172 1.00 94.88 88 GLN A N 1
ATOM 674 C CA . GLN A 1 88 ? 8.376 13.306 -13.378 1.00 94.88 88 GLN A CA 1
ATOM 675 C C . GLN A 1 88 ? 8.970 11.887 -13.445 1.00 94.88 88 GLN A C 1
ATOM 677 O O . GLN A 1 88 ? 9.131 11.351 -14.535 1.00 94.88 88 GLN A O 1
ATOM 682 N N . ARG A 1 89 ? 9.217 11.208 -12.308 1.00 92.25 89 ARG A N 1
ATOM 683 C CA . ARG A 1 89 ? 9.671 9.802 -12.302 1.00 92.25 89 ARG A CA 1
ATOM 684 C C . ARG A 1 89 ? 8.702 8.890 -13.073 1.00 92.25 89 ARG A C 1
ATOM 686 O O . ARG A 1 89 ? 9.153 7.884 -13.622 1.00 92.25 89 ARG A O 1
ATOM 693 N N . ASN A 1 90 ? 7.426 9.259 -13.131 1.00 93.31 90 ASN A N 1
ATOM 694 C CA . ASN A 1 90 ? 6.357 8.498 -13.761 1.00 93.31 90 ASN A CA 1
ATOM 695 C C . ASN A 1 90 ? 5.815 9.175 -15.041 1.00 93.31 90 ASN A C 1
ATOM 697 O O . ASN A 1 90 ? 4.736 8.799 -15.492 1.00 93.31 90 ASN A O 1
ATOM 701 N N . SER A 1 91 ? 6.516 10.159 -15.632 1.00 95.69 91 SER A N 1
ATOM 702 C CA . SER A 1 91 ? 6.145 10.642 -16.974 1.00 95.69 91 SER A CA 1
ATOM 703 C C . SER A 1 91 ? 6.439 9.557 -18.026 1.00 95.69 91 SER A C 1
ATOM 705 O O . SER A 1 91 ? 7.414 8.821 -17.844 1.00 95.69 91 SER A O 1
ATOM 707 N N . PRO A 1 92 ? 5.652 9.448 -19.119 1.00 96.50 92 PRO A N 1
ATOM 708 C CA . PRO A 1 92 ? 5.893 8.460 -20.178 1.00 96.50 92 PRO A CA 1
ATOM 709 C C . PRO A 1 92 ? 7.323 8.537 -20.725 1.00 96.50 92 PRO A C 1
ATOM 711 O O . PRO A 1 92 ? 8.054 7.556 -20.664 1.00 96.50 92 PRO A O 1
ATOM 714 N N . GLU A 1 93 ? 7.768 9.744 -21.076 1.00 96.81 93 GLU A N 1
ATOM 715 C CA . GLU A 1 93 ? 9.143 10.082 -21.472 1.00 96.81 93 GLU A CA 1
ATOM 716 C C . GLU A 1 93 ? 10.209 9.502 -20.521 1.00 96.81 93 GLU A C 1
ATOM 718 O O . GLU A 1 93 ? 11.150 8.845 -20.960 1.00 96.81 93 GLU A O 1
ATOM 723 N N . THR A 1 94 ? 10.063 9.681 -19.201 1.00 96.75 94 THR A N 1
ATOM 724 C CA . THR A 1 94 ? 11.068 9.196 -18.233 1.00 96.75 94 THR A CA 1
ATOM 725 C C . THR A 1 94 ? 10.957 7.686 -17.971 1.00 96.75 94 THR A C 1
ATOM 727 O O . THR A 1 94 ? 11.867 7.086 -17.393 1.00 96.75 94 THR A O 1
ATOM 730 N N . ILE A 1 95 ? 9.851 7.047 -18.357 1.00 96.88 95 ILE A N 1
ATOM 731 C CA . ILE A 1 95 ? 9.691 5.586 -18.342 1.00 96.88 95 ILE A CA 1
ATOM 732 C C . ILE A 1 95 ? 10.335 4.991 -19.603 1.00 96.88 95 ILE A C 1
ATOM 734 O O . ILE A 1 95 ? 11.156 4.081 -19.490 1.00 96.88 95 ILE A O 1
ATOM 738 N N . GLU A 1 96 ? 10.047 5.556 -20.775 1.00 97.50 96 GLU A N 1
ATOM 739 C CA . GLU A 1 96 ? 10.625 5.181 -22.071 1.00 97.50 96 GLU A CA 1
ATOM 740 C C . GLU A 1 96 ? 12.148 5.355 -22.083 1.00 97.50 96 GLU A C 1
ATOM 742 O O . GLU A 1 96 ? 12.867 4.413 -22.411 1.00 97.50 96 GLU A O 1
ATOM 747 N N . ALA A 1 97 ? 12.665 6.493 -21.607 1.00 97.12 97 ALA A N 1
ATOM 748 C CA . ALA A 1 97 ? 14.104 6.737 -21.504 1.00 97.12 97 ALA A CA 1
ATOM 749 C C . ALA A 1 97 ? 14.825 5.693 -20.627 1.00 97.12 97 ALA A C 1
ATOM 751 O O . ALA A 1 97 ? 15.948 5.296 -20.935 1.00 97.12 97 ALA A O 1
ATOM 752 N N . ARG A 1 98 ? 14.181 5.188 -19.560 1.00 96.38 98 ARG A N 1
ATOM 753 C CA . ARG A 1 98 ? 14.728 4.069 -18.768 1.00 96.38 98 ARG A CA 1
ATOM 754 C C . ARG A 1 98 ? 14.664 2.745 -19.514 1.00 96.38 98 ARG A C 1
ATOM 756 O O . ARG A 1 98 ? 15.604 1.969 -19.398 1.00 96.38 98 ARG A O 1
ATOM 763 N N . ALA A 1 99 ? 13.584 2.475 -20.244 1.00 95.69 99 ALA A N 1
ATOM 764 C CA . ALA A 1 99 ? 13.447 1.243 -21.016 1.00 95.69 99 ALA A CA 1
ATOM 765 C C . ALA A 1 99 ? 14.518 1.154 -22.118 1.00 95.69 99 ALA A C 1
ATOM 767 O O . ALA A 1 99 ? 15.184 0.127 -22.231 1.00 95.69 99 ALA A O 1
ATOM 768 N N . VAL A 1 100 ? 14.751 2.251 -22.850 1.00 96.88 100 VAL A N 1
ATOM 769 C CA . VAL A 1 100 ? 15.832 2.369 -23.844 1.00 96.88 100 VAL A CA 1
ATOM 770 C C . VAL A 1 100 ? 17.201 2.186 -23.186 1.00 96.88 100 VAL A C 1
ATOM 772 O O . VAL A 1 100 ? 17.980 1.345 -23.628 1.00 96.88 100 VAL A O 1
ATOM 775 N N . TRP A 1 101 ? 17.474 2.892 -22.083 1.00 95.00 101 TRP A N 1
ATOM 776 C CA . TRP A 1 101 ? 18.740 2.771 -21.351 1.00 95.00 101 TRP A CA 1
ATOM 777 C C . TRP A 1 101 ? 18.999 1.332 -20.872 1.00 95.00 101 TRP A C 1
ATOM 779 O O . TRP A 1 101 ? 20.088 0.802 -21.077 1.00 95.00 101 TRP A O 1
ATOM 789 N N . VAL A 1 102 ? 18.001 0.654 -20.294 1.00 93.12 102 VAL A N 1
ATOM 790 C CA . VAL A 1 102 ? 18.127 -0.756 -19.877 1.00 93.12 102 VAL A CA 1
ATOM 791 C C . VAL A 1 102 ? 18.388 -1.668 -21.080 1.00 93.12 102 VAL A C 1
ATOM 793 O O . VAL A 1 102 ? 19.284 -2.509 -21.011 1.00 93.12 102 VAL A O 1
ATOM 796 N N . ALA A 1 103 ? 17.669 -1.486 -22.192 1.00 93.62 103 ALA A N 1
ATOM 797 C CA . ALA A 1 103 ? 17.877 -2.269 -23.409 1.00 93.62 103 ALA A CA 1
ATOM 798 C C . ALA A 1 103 ? 19.295 -2.089 -23.984 1.00 93.62 103 ALA A C 1
ATOM 800 O O . ALA A 1 103 ? 19.927 -3.070 -24.375 1.00 93.62 103 ALA A O 1
ATOM 801 N N . GLU A 1 104 ? 19.834 -0.866 -23.968 1.00 94.44 104 GLU A N 1
ATOM 802 C CA . GLU A 1 104 ? 21.217 -0.590 -24.362 1.00 94.44 104 GLU A CA 1
ATOM 803 C C . GLU A 1 104 ? 22.249 -1.333 -23.502 1.00 94.44 104 GLU A C 1
ATOM 805 O O . GLU A 1 104 ? 23.206 -1.884 -24.043 1.00 94.44 104 GLU A O 1
ATOM 810 N N . TRP A 1 105 ? 22.106 -1.334 -22.172 1.00 90.56 105 TRP A N 1
ATOM 811 C CA . TRP A 1 105 ? 23.066 -2.008 -21.287 1.00 90.56 105 TRP A CA 1
ATOM 812 C C . TRP A 1 105 ? 22.976 -3.535 -21.392 1.00 90.56 105 TRP A C 1
ATOM 814 O O . TRP A 1 105 ? 24.013 -4.203 -21.418 1.00 90.56 105 TRP A O 1
ATOM 824 N N . LEU A 1 106 ? 21.770 -4.088 -21.560 1.00 90.06 106 LEU A N 1
ATOM 825 C CA . LEU A 1 106 ? 21.579 -5.510 -21.862 1.00 90.06 106 LEU A CA 1
ATOM 826 C C . LEU A 1 106 ? 22.233 -5.893 -23.201 1.00 90.06 106 LEU A C 1
ATOM 828 O O . LEU A 1 106 ? 22.967 -6.877 -23.259 1.00 90.06 106 LEU A O 1
ATOM 832 N N . ALA A 1 107 ? 22.061 -5.082 -24.253 1.00 91.19 107 ALA A N 1
ATOM 833 C CA . ALA A 1 107 ? 22.718 -5.292 -25.548 1.00 91.19 107 ALA A CA 1
ATOM 834 C C . ALA A 1 107 ? 24.256 -5.187 -25.475 1.00 91.19 107 ALA A C 1
ATOM 836 O O . ALA A 1 107 ? 24.956 -5.839 -26.247 1.00 91.19 107 ALA A O 1
ATOM 837 N N . LYS A 1 108 ? 24.792 -4.419 -24.517 1.00 90.25 108 LYS A N 1
ATOM 838 C CA . LYS A 1 108 ? 26.230 -4.335 -24.192 1.00 90.25 108 LYS A CA 1
ATOM 839 C C . LYS A 1 108 ? 26.725 -5.504 -23.314 1.00 90.25 108 LYS A C 1
ATOM 841 O O . LYS A 1 108 ? 27.856 -5.460 -22.842 1.00 90.25 108 LYS A O 1
ATOM 846 N N . GLY A 1 109 ? 25.906 -6.534 -23.069 1.00 87.00 109 GLY A N 1
ATOM 847 C CA . GLY A 1 109 ? 26.273 -7.716 -22.274 1.00 87.00 109 GLY A CA 1
ATOM 848 C C . GLY A 1 109 ? 26.285 -7.492 -20.756 1.00 87.00 109 GLY A C 1
ATOM 849 O O . GLY A 1 109 ? 26.965 -8.215 -20.028 1.00 87.00 109 GLY A O 1
ATOM 850 N N . THR A 1 110 ? 25.567 -6.480 -20.257 1.00 81.94 110 THR A N 1
ATOM 851 C CA . THR A 1 110 ? 25.559 -6.144 -18.822 1.00 81.94 110 THR A CA 1
ATOM 852 C C . THR A 1 110 ? 24.568 -7.010 -18.053 1.00 81.94 110 THR A C 1
ATOM 854 O O . THR A 1 110 ? 23.402 -6.660 -17.884 1.00 81.94 110 THR A O 1
ATOM 857 N N . ASP A 1 111 ? 25.057 -8.147 -17.571 1.00 78.81 111 ASP A N 1
ATOM 858 C CA . ASP A 1 111 ? 24.321 -9.065 -16.706 1.00 78.81 111 ASP A CA 1
ATOM 859 C C . ASP A 1 111 ? 24.514 -8.701 -15.217 1.00 78.81 111 ASP A C 1
ATOM 861 O O . ASP A 1 111 ? 25.576 -8.934 -14.639 1.00 78.81 111 ASP A O 1
ATOM 865 N N . TYR A 1 112 ? 23.480 -8.137 -14.580 1.00 70.00 112 TYR A N 1
ATOM 866 C CA . TYR A 1 112 ? 23.487 -7.760 -13.153 1.00 70.00 112 TYR A CA 1
ATOM 867 C C . TYR A 1 112 ? 23.198 -8.944 -12.195 1.00 70.00 112 TYR A C 1
ATOM 869 O O . TYR A 1 112 ? 22.865 -8.758 -11.025 1.00 70.00 112 TYR A O 1
ATOM 877 N N . HIS A 1 113 ? 23.272 -10.187 -12.671 1.00 73.56 113 HIS A N 1
ATOM 878 C CA . HIS A 1 113 ? 23.342 -11.386 -11.830 1.00 73.56 113 HIS A CA 1
ATOM 879 C C . HIS A 1 113 ? 24.707 -12.070 -11.925 1.00 73.56 113 HIS A C 1
ATOM 881 O O . HIS A 1 113 ? 25.188 -12.570 -10.913 1.00 73.56 113 HIS A O 1
ATOM 887 N N . ASN A 1 114 ? 25.353 -12.044 -13.094 1.00 76.75 114 ASN A N 1
ATOM 888 C CA . ASN A 1 114 ? 26.616 -12.753 -13.327 1.00 76.75 114 ASN A CA 1
ATOM 889 C C . ASN A 1 114 ? 27.874 -11.858 -13.340 1.00 76.75 114 ASN A C 1
ATOM 891 O O . ASN A 1 114 ? 28.956 -12.357 -13.045 1.00 76.75 114 ASN A O 1
ATOM 895 N N . ASN A 1 115 ? 27.762 -10.550 -13.623 1.00 68.75 115 ASN A N 1
ATOM 896 C CA . ASN A 1 115 ? 28.914 -9.634 -13.752 1.00 68.75 115 ASN A CA 1
ATOM 897 C C . ASN A 1 115 ? 29.052 -8.623 -12.591 1.00 68.75 115 ASN A C 1
ATOM 899 O O . ASN A 1 115 ? 29.749 -7.614 -12.721 1.00 68.75 115 ASN A O 1
ATOM 903 N N . CYS A 1 116 ? 28.392 -8.855 -11.452 1.00 71.06 116 CYS A N 1
ATOM 904 C CA . CYS A 1 116 ? 28.520 -8.006 -10.264 1.00 71.06 116 CYS A CA 1
ATOM 905 C C . CYS A 1 116 ? 29.685 -8.446 -9.368 1.00 71.06 116 CYS A C 1
ATOM 907 O O . CYS A 1 116 ? 29.794 -9.618 -9.019 1.00 71.06 116 CYS A O 1
ATOM 909 N N . VAL A 1 117 ? 30.505 -7.489 -8.923 1.00 62.78 117 VAL A N 1
ATOM 910 C CA . VAL A 1 117 ? 31.443 -7.705 -7.811 1.00 62.78 117 VAL A CA 1
ATOM 911 C C . VAL A 1 117 ? 30.681 -7.506 -6.499 1.00 62.78 117 VAL A C 1
ATOM 913 O O . VAL A 1 117 ? 30.120 -6.431 -6.280 1.00 62.78 117 VAL A O 1
ATOM 916 N N . SER A 1 118 ? 30.640 -8.553 -5.671 1.00 61.03 118 SER A N 1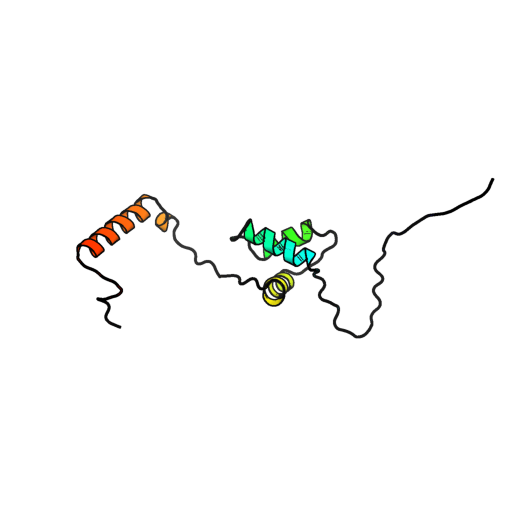
ATOM 917 C CA . SER A 1 118 ? 30.021 -8.592 -4.336 1.00 61.03 118 SER A CA 1
ATOM 918 C C . SER A 1 118 ? 31.015 -8.264 -3.226 1.00 61.03 118 SER A C 1
ATOM 920 O O . SER A 1 118 ? 32.075 -8.933 -3.232 1.00 61.03 118 SER A O 1
#

Secondary structure (DSSP, 8-state):
------------------SSPPPPS--HHHHHHHHHHHHH-TT--HHHHHHHHHHHSTT----HHHHHHHHHHTS-----------GGGGSHHHHHHHHHHHHHHHHTT--TTTS---